Protein AF-A0A669ECC7-F1 (afdb_monomer_lite)

InterPro domains:
  IPR027417 P-loop containing nucleoside triphosphate hydrolase [G3DSA:3.40.50.300] (1-158)
  IPR027417 P-loop containing nucleoside triphosphate hydrolase [SSF52540] (2-143)
  IPR031314 Deoxynucleoside kinase domain [PF01712] (1-154)
  IPR031314 Deoxynucleoside kinase domain [cd01673] (1-154)
  IPR050566 Deoxyribonucleoside Kinase [PTHR10513] (1-154)

Organism: Oreochromis niloticus (NCBI:txid8128)

Secondary structure (DSSP, 8-state):
--TTSHHHHHHHHHHHHHHHHHHHHTSPPPHHHHT-SS--EEEES-HHHIIIIIIHHHHHTTSS-HHHHHHHHHHHHHHHHHHHHHH--SEEEEEE--HHHHHHHHHHHT-GGGTT--HHHHHHHHHHHIIIIIS--S--S-THHHHS-EEEEET-TT--SSS--EEEE----SSTT---

pLDDT: mean 83.98, std 17.05, range [31.03, 98.06]

Radius of gyration: 17.28 Å; chains: 1; bounding box: 50×35×42 Å

Sequence (180 aa):
MLYDKPSRWSYTFQSYACLSRVRAQLQPPSIKLQQAENPVQFYERSVYSDRYVFASNLFESGDLSETEWSVYQDWHTWLLNQFESDIALDAIIYLRAPPQRCMQRLLHRGRQEEQGIPLEYLEQLHFKHEAWLYDRNLRLDFDYLSELPVLVLDRCIRFPLLMFGWLIRTDFLLSLSRHP

Structure (mmCIF, N/CA/C/O backbone):
data_AF-A0A669ECC7-F1
#
_entry.id   AF-A0A669ECC7-F1
#
loop_
_atom_site.group_PDB
_atom_site.id
_atom_site.type_symbol
_atom_site.label_atom_id
_atom_site.label_alt_id
_atom_site.label_comp_id
_atom_site.label_asym_id
_atom_site.label_entity_id
_atom_site.label_seq_id
_atom_site.pdbx_PDB_ins_code
_atom_site.Cartn_x
_atom_site.Cartn_y
_atom_site.Cartn_z
_atom_site.occupancy
_atom_site.B_iso_or_equiv
_atom_site.auth_seq_id
_atom_site.auth_comp_id
_atom_site.auth_asym_id
_atom_site.auth_atom_id
_atom_site.pdbx_PDB_model_num
ATOM 1 N N . MET A 1 1 ? -1.340 -9.398 16.030 1.00 61.88 1 MET A N 1
ATOM 2 C CA . MET A 1 1 ? -0.390 -8.262 16.124 1.00 61.88 1 MET A CA 1
ATOM 3 C C . MET A 1 1 ? -0.940 -6.991 15.467 1.00 61.88 1 MET A C 1
ATOM 5 O O . MET A 1 1 ? -1.105 -6.022 16.185 1.00 61.88 1 MET A O 1
ATOM 9 N N . LEU A 1 2 ? -1.294 -6.977 14.169 1.00 77.44 2 LEU A N 1
ATOM 10 C CA . LEU A 1 2 ? -2.055 -5.865 13.557 1.00 77.44 2 LEU A CA 1
ATOM 11 C C . LEU A 1 2 ? -3.552 -5.958 13.889 1.00 77.44 2 LEU A C 1
ATOM 13 O O . LEU A 1 2 ? -4.097 -5.074 14.537 1.00 77.44 2 LEU A O 1
ATOM 17 N N . TYR A 1 3 ? -4.182 -7.069 13.502 1.00 78.56 3 TYR A N 1
ATOM 18 C CA . TYR A 1 3 ? -5.634 -7.253 13.595 1.00 78.56 3 TYR A CA 1
ATOM 19 C C . TYR A 1 3 ? -6.180 -7.330 15.033 1.00 78.56 3 TYR A C 1
ATOM 21 O O . TYR A 1 3 ? -7.367 -7.119 15.239 1.00 78.56 3 TYR A O 1
ATOM 29 N N . ASP A 1 4 ? -5.320 -7.545 16.039 1.00 83.19 4 ASP A N 1
ATOM 30 C CA . ASP A 1 4 ? -5.739 -7.559 17.451 1.00 83.19 4 ASP A CA 1
ATOM 31 C C . ASP A 1 4 ? -5.963 -6.147 18.015 1.00 83.19 4 ASP A C 1
ATOM 33 O O . ASP A 1 4 ? -6.810 -5.952 18.884 1.00 83.19 4 ASP A O 1
ATOM 37 N N . LYS A 1 5 ? -5.153 -5.167 17.579 1.00 88.50 5 LYS A N 1
ATOM 38 C CA . LYS A 1 5 ? -5.232 -3.756 18.004 1.00 88.50 5 LYS A CA 1
ATOM 39 C C . LYS A 1 5 ? -4.823 -2.825 16.853 1.00 88.50 5 LYS A C 1
ATOM 41 O O . LYS A 1 5 ? -3.733 -2.243 16.917 1.00 88.50 5 LYS A O 1
ATOM 46 N N . PRO A 1 6 ? -5.665 -2.683 15.815 1.00 88.25 6 PRO A N 1
ATOM 47 C CA . PRO A 1 6 ? -5.323 -1.914 14.621 1.00 88.25 6 PRO A CA 1
ATOM 48 C C . PRO A 1 6 ? -4.942 -0.465 14.949 1.00 88.25 6 PRO A C 1
ATOM 50 O O . PRO A 1 6 ? -3.833 -0.053 14.624 1.00 88.25 6 PRO A O 1
ATOM 53 N N . SER A 1 7 ? -5.739 0.242 15.753 1.00 90.62 7 SER A N 1
ATOM 54 C CA . SER A 1 7 ? -5.444 1.611 16.215 1.00 90.62 7 SER A CA 1
ATOM 55 C C . SER A 1 7 ? -4.085 1.817 16.899 1.00 90.62 7 SER A C 1
ATOM 57 O O . SER A 1 7 ? -3.595 2.938 16.975 1.00 90.62 7 SER A O 1
ATOM 59 N N . ARG A 1 8 ? -3.443 0.756 17.411 1.00 92.88 8 ARG A N 1
ATOM 60 C CA . ARG A 1 8 ? -2.096 0.836 18.002 1.00 92.88 8 ARG A CA 1
ATOM 61 C C . ARG A 1 8 ? -0.989 0.478 17.014 1.00 92.88 8 ARG A C 1
ATOM 63 O O . ARG A 1 8 ? 0.135 0.958 17.174 1.00 92.88 8 ARG A O 1
ATOM 70 N N . TRP A 1 9 ? -1.253 -0.429 16.077 1.00 94.81 9 TRP A N 1
ATOM 71 C CA . TRP A 1 9 ? -0.213 -1.087 15.281 1.00 94.81 9 TRP A CA 1
ATOM 72 C C . TRP A 1 9 ? -0.273 -0.772 13.791 1.00 94.81 9 TRP A C 1
ATOM 74 O O . TRP A 1 9 ? 0.697 -1.068 13.097 1.00 94.81 9 TRP A O 1
ATOM 84 N N . SER A 1 10 ? -1.341 -0.141 13.305 1.00 94.62 10 SER A N 1
ATOM 85 C CA . SER A 1 10 ? -1.519 0.232 11.900 1.00 94.62 10 SER A CA 1
ATOM 86 C C . SER A 1 10 ? -0.353 1.052 11.370 1.00 94.62 10 SER A C 1
ATOM 88 O O . SER A 1 10 ? 0.255 0.659 10.377 1.00 94.62 10 SER A O 1
ATOM 90 N N . TYR A 1 11 ? 0.040 2.125 12.062 1.00 96.00 11 TYR A N 1
ATOM 91 C CA . TYR A 1 11 ? 1.139 2.977 11.604 1.00 96.00 11 TYR A CA 1
ATOM 92 C C . TYR A 1 11 ? 2.463 2.208 11.511 1.00 96.00 11 TYR A C 1
ATOM 94 O O . TYR A 1 11 ? 3.154 2.244 10.489 1.00 96.00 11 TYR A O 1
ATOM 102 N N . THR A 1 12 ? 2.802 1.455 12.562 1.00 96.25 12 THR A N 1
ATOM 103 C CA . THR A 1 12 ? 4.030 0.649 12.611 1.00 96.25 12 THR A CA 1
ATOM 104 C C . THR A 1 12 ? 4.037 -0.426 11.526 1.00 96.25 12 THR A C 1
ATOM 106 O O . THR A 1 12 ? 5.048 -0.614 10.850 1.00 96.25 12 THR A O 1
ATOM 109 N N . PHE A 1 13 ? 2.909 -1.112 11.339 1.00 95.00 13 PHE A N 1
ATOM 110 C CA . PHE A 1 13 ? 2.773 -2.169 10.349 1.00 95.00 13 PHE A CA 1
ATOM 111 C C . PHE A 1 13 ? 2.893 -1.627 8.925 1.00 95.00 13 PHE A C 1
ATOM 113 O O . PHE A 1 13 ? 3.700 -2.150 8.161 1.00 95.00 13 PHE A O 1
ATOM 120 N N . GLN A 1 14 ? 2.151 -0.569 8.576 1.00 95.44 14 GLN A N 1
ATOM 121 C CA . GLN A 1 14 ? 2.200 0.017 7.232 1.00 95.44 14 GLN A CA 1
ATOM 122 C C . GLN A 1 14 ? 3.597 0.553 6.912 1.00 95.44 14 GLN A C 1
ATOM 124 O O . GLN A 1 14 ? 4.125 0.303 5.829 1.00 95.44 14 GLN A O 1
ATOM 129 N N . SER A 1 15 ? 4.248 1.197 7.885 1.00 95.88 15 SER A N 1
ATOM 130 C CA . SER A 1 15 ? 5.616 1.694 7.713 1.00 95.88 15 SER A CA 1
ATOM 131 C C . SER A 1 15 ? 6.612 0.569 7.450 1.00 95.88 15 SER A C 1
ATOM 133 O O . SER A 1 15 ? 7.419 0.646 6.523 1.00 95.88 15 SER A O 1
ATOM 135 N N . TYR A 1 16 ? 6.534 -0.518 8.220 1.00 95.69 16 TYR A N 1
ATOM 136 C CA . TYR A 1 16 ? 7.421 -1.659 8.026 1.00 95.69 16 TYR A CA 1
ATOM 137 C C . TYR A 1 16 ? 7.126 -2.438 6.737 1.00 95.69 16 TYR A C 1
ATOM 139 O O . TYR A 1 16 ? 8.064 -2.884 6.072 1.00 95.69 16 TYR A O 1
ATOM 147 N N . ALA A 1 17 ? 5.851 -2.593 6.369 1.00 93.44 17 ALA A N 1
ATOM 148 C CA . ALA A 1 17 ? 5.433 -3.276 5.148 1.00 93.44 17 ALA A CA 1
ATOM 149 C C . ALA A 1 17 ? 5.956 -2.549 3.902 1.00 93.44 17 ALA A C 1
ATOM 151 O O . ALA A 1 17 ? 6.633 -3.167 3.077 1.00 93.44 17 ALA A O 1
ATOM 152 N N . CYS A 1 18 ? 5.740 -1.234 3.820 1.00 94.38 18 CYS A N 1
ATOM 153 C CA . CYS A 1 18 ? 6.218 -0.422 2.705 1.00 94.38 18 CYS A CA 1
ATOM 154 C C . CYS A 1 18 ? 7.756 -0.383 2.651 1.00 94.38 18 CYS A C 1
ATOM 156 O O . CYS A 1 18 ? 8.337 -0.603 1.588 1.00 94.38 18 CYS A O 1
ATOM 158 N N . LEU A 1 19 ? 8.447 -0.215 3.787 1.00 94.25 19 LEU A N 1
ATOM 159 C CA . LEU A 1 19 ? 9.916 -0.258 3.821 1.00 94.25 19 LEU A CA 1
ATOM 160 C C . LEU A 1 19 ? 10.470 -1.615 3.361 1.00 94.25 19 LEU A C 1
ATOM 162 O O . LEU A 1 19 ? 11.422 -1.674 2.580 1.00 94.25 19 LEU A O 1
ATOM 166 N N . SER A 1 20 ? 9.884 -2.713 3.841 1.00 93.81 20 SER A N 1
ATOM 167 C CA . SER A 1 20 ? 10.270 -4.067 3.433 1.00 93.81 20 SER A CA 1
ATOM 168 C C . SER A 1 20 ? 10.052 -4.283 1.937 1.00 93.81 20 SER A C 1
ATOM 170 O O . SER A 1 20 ? 10.888 -4.903 1.280 1.00 93.81 20 SER A O 1
ATOM 172 N N . ARG A 1 21 ? 8.971 -3.725 1.380 1.00 93.44 21 ARG A N 1
ATOM 173 C CA . ARG A 1 21 ? 8.675 -3.802 -0.050 1.00 93.44 21 ARG A CA 1
ATOM 174 C C . ARG A 1 21 ? 9.673 -3.017 -0.891 1.00 93.44 21 ARG A C 1
ATOM 176 O O . ARG A 1 21 ? 10.196 -3.583 -1.844 1.00 93.44 21 ARG A O 1
ATOM 183 N N . VAL A 1 22 ? 9.992 -1.777 -0.514 1.00 92.75 22 VAL A N 1
ATOM 184 C CA . VAL A 1 22 ? 11.026 -0.981 -1.197 1.00 92.75 22 VAL A CA 1
ATOM 185 C C . VAL A 1 22 ? 12.351 -1.732 -1.193 1.00 92.75 22 VAL A C 1
ATOM 187 O O . VAL A 1 22 ? 12.950 -1.935 -2.243 1.00 92.75 22 VAL A O 1
ATOM 190 N N . ARG A 1 23 ? 12.776 -2.254 -0.037 1.00 92.31 23 ARG A N 1
ATOM 191 C CA . ARG A 1 23 ? 14.015 -3.043 0.059 1.00 92.31 23 ARG A CA 1
ATOM 192 C C . ARG A 1 23 ? 14.023 -4.258 -0.861 1.00 92.31 23 ARG A C 1
ATOM 194 O O . ARG A 1 23 ? 15.076 -4.562 -1.410 1.00 92.31 23 ARG A O 1
ATOM 201 N N . ALA A 1 24 ? 12.887 -4.941 -1.006 1.00 90.69 24 ALA A N 1
ATOM 202 C CA . ALA A 1 24 ? 12.747 -6.090 -1.894 1.00 90.69 24 ALA A CA 1
ATOM 203 C C . ALA A 1 24 ? 12.765 -5.690 -3.379 1.00 90.69 24 ALA A C 1
ATOM 205 O O . ALA A 1 24 ? 13.372 -6.393 -4.179 1.00 90.69 24 ALA A O 1
ATOM 206 N N . GLN A 1 25 ? 12.139 -4.567 -3.743 1.00 8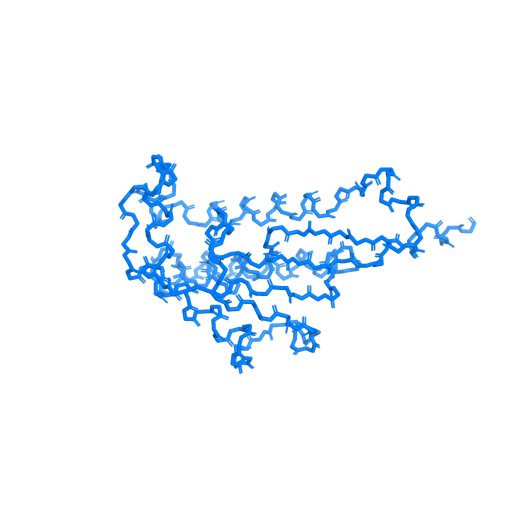9.25 25 GLN A N 1
ATOM 207 C CA . GLN A 1 25 ? 12.130 -4.037 -5.114 1.00 89.25 25 GLN A CA 1
ATOM 208 C C . GLN A 1 25 ? 13.499 -3.508 -5.553 1.00 89.25 25 GLN A C 1
ATOM 210 O O . GLN A 1 25 ? 13.854 -3.638 -6.718 1.00 89.25 25 GLN A O 1
ATOM 215 N N . LEU A 1 26 ? 14.280 -2.971 -4.614 1.00 90.06 26 LEU A N 1
ATOM 216 C CA . LEU A 1 26 ? 15.651 -2.515 -4.848 1.00 90.06 26 LEU A CA 1
ATOM 217 C C . LEU A 1 26 ? 16.679 -3.656 -4.890 1.00 90.06 26 LEU A C 1
ATOM 219 O O . LEU A 1 26 ? 17.840 -3.413 -5.219 1.00 90.06 26 LEU A O 1
ATOM 223 N N . GLN A 1 27 ? 16.306 -4.892 -4.531 1.00 89.62 27 GLN A N 1
ATOM 224 C CA . GLN A 1 27 ? 17.232 -6.014 -4.685 1.00 89.62 27 GLN A CA 1
ATOM 225 C C . GLN A 1 27 ? 17.510 -6.269 -6.168 1.00 89.62 27 GLN A C 1
ATOM 227 O O . GLN A 1 27 ? 16.587 -6.207 -6.985 1.00 89.62 27 GLN A O 1
ATOM 232 N N . PRO A 1 28 ? 18.757 -6.624 -6.526 1.00 85.94 28 PRO A N 1
ATOM 233 C CA . PRO A 1 28 ? 19.069 -6.962 -7.899 1.00 85.94 28 PRO A CA 1
ATOM 234 C C . PRO A 1 28 ? 18.224 -8.164 -8.349 1.00 85.94 28 PRO A C 1
ATOM 236 O O . PRO A 1 28 ? 18.064 -9.131 -7.592 1.00 85.94 28 PRO A O 1
ATOM 239 N N . PRO A 1 29 ? 17.703 -8.141 -9.586 1.00 84.19 29 PRO A N 1
ATOM 240 C CA . PRO A 1 29 ? 16.987 -9.277 -10.148 1.00 84.19 29 PRO A CA 1
ATOM 241 C C . PRO A 1 29 ? 17.885 -10.516 -10.205 1.00 84.19 29 PRO A C 1
ATOM 243 O O . PRO A 1 29 ? 19.113 -10.424 -10.238 1.00 84.19 29 PRO A O 1
ATOM 246 N N . SER A 1 30 ? 17.271 -11.698 -10.267 1.00 87.06 30 SER A N 1
ATOM 247 C CA . SER A 1 30 ? 18.026 -12.949 -10.406 1.00 87.06 30 SER A CA 1
ATOM 248 C C . SER A 1 30 ? 18.920 -12.938 -11.655 1.00 87.06 30 SER A C 1
ATOM 250 O O . SER A 1 30 ? 18.541 -12.377 -12.682 1.00 87.06 30 SER A O 1
ATOM 252 N N . ILE A 1 31 ? 20.059 -13.637 -11.607 1.00 87.19 31 ILE A N 1
ATOM 253 C CA . ILE A 1 31 ? 21.005 -13.736 -12.739 1.00 87.19 31 ILE A CA 1
ATOM 254 C C . ILE A 1 31 ? 20.300 -14.206 -14.023 1.00 87.19 31 ILE A C 1
ATOM 256 O O . ILE A 1 31 ? 20.551 -13.679 -15.100 1.00 87.19 31 ILE A O 1
ATOM 260 N N . LYS A 1 32 ? 19.356 -15.152 -13.904 1.00 88.00 32 LYS A N 1
ATOM 261 C CA . LYS A 1 32 ? 18.549 -15.637 -15.037 1.00 88.00 32 LYS A CA 1
ATOM 262 C C . LYS A 1 32 ? 17.746 -14.525 -15.706 1.00 88.00 32 LYS A C 1
ATOM 264 O O . LYS A 1 32 ? 17.594 -14.539 -16.918 1.00 88.00 32 LYS A O 1
ATOM 269 N N . LEU A 1 33 ? 17.218 -13.599 -14.910 1.00 87.56 33 LEU A N 1
ATOM 270 C CA . LEU A 1 33 ? 16.449 -12.474 -15.418 1.00 87.56 33 LEU A CA 1
ATOM 271 C C . LEU A 1 33 ? 17.373 -11.432 -16.055 1.00 87.56 33 LEU A C 1
ATOM 273 O O . LEU A 1 33 ? 17.077 -10.959 -17.138 1.00 87.56 33 LEU A O 1
ATOM 277 N N . GLN A 1 34 ? 18.532 -11.152 -15.452 1.00 86.25 34 GLN A N 1
ATOM 278 C CA . GLN A 1 34 ? 19.530 -10.231 -16.020 1.00 86.25 34 GLN A CA 1
ATOM 279 C C . GLN A 1 34 ? 20.061 -10.677 -17.391 1.00 86.25 34 GLN A C 1
ATOM 281 O O . GLN A 1 34 ? 20.459 -9.843 -18.196 1.00 86.25 34 GLN A O 1
ATOM 286 N N . GLN A 1 35 ? 20.088 -11.987 -17.643 1.00 89.31 35 GLN A N 1
ATOM 287 C CA . GLN A 1 35 ? 20.568 -12.584 -18.893 1.00 89.31 35 GLN A CA 1
ATOM 288 C C . GLN A 1 35 ? 19.453 -12.852 -19.915 1.00 89.31 35 GLN A C 1
ATOM 290 O O . GLN A 1 35 ? 19.736 -13.358 -21.001 1.00 89.31 35 GLN A O 1
ATOM 295 N N . ALA A 1 36 ? 18.192 -12.579 -19.575 1.00 90.44 36 ALA A N 1
ATOM 296 C CA . ALA A 1 36 ? 17.074 -12.799 -20.482 1.00 90.44 36 ALA A CA 1
ATOM 297 C C . ALA A 1 36 ? 17.041 -11.725 -21.580 1.00 90.44 36 ALA A C 1
ATOM 299 O O . ALA A 1 36 ? 17.336 -10.563 -21.325 1.00 90.44 36 ALA A O 1
ATOM 300 N N . GLU A 1 37 ? 16.624 -12.107 -22.788 1.00 89.12 37 GLU A N 1
ATOM 301 C CA . GLU A 1 37 ? 16.461 -11.176 -23.915 1.00 89.12 37 GLU A CA 1
ATOM 302 C C . GLU A 1 37 ? 15.345 -10.150 -23.658 1.00 89.12 37 GLU A C 1
ATOM 304 O O . GLU A 1 37 ? 15.489 -8.981 -23.993 1.00 89.12 37 GLU A O 1
ATOM 309 N N . ASN A 1 38 ? 14.258 -10.583 -23.008 1.00 87.56 38 ASN A N 1
ATOM 310 C CA . ASN A 1 38 ? 13.115 -9.749 -22.632 1.00 87.56 38 ASN A CA 1
ATOM 311 C C . ASN A 1 38 ? 12.775 -9.992 -21.150 1.00 87.56 38 ASN A C 1
ATOM 313 O O . ASN A 1 38 ? 11.896 -10.809 -20.846 1.00 87.56 38 ASN A O 1
ATOM 317 N N . PRO A 1 39 ? 13.516 -9.383 -20.207 1.00 88.69 39 PRO A N 1
ATOM 318 C CA . PRO A 1 39 ? 13.301 -9.613 -18.788 1.00 88.69 39 PRO A CA 1
ATOM 319 C C . PRO A 1 39 ? 11.964 -9.032 -18.327 1.00 88.69 39 PRO A C 1
ATOM 321 O O . PRO A 1 39 ? 11.640 -7.885 -18.600 1.00 88.69 39 PRO A O 1
ATOM 324 N N . VAL A 1 40 ? 11.197 -9.824 -17.579 1.00 88.38 40 VAL A N 1
ATOM 325 C CA . VAL A 1 40 ? 9.966 -9.386 -16.912 1.00 88.38 40 VAL A CA 1
ATOM 326 C C . VAL A 1 40 ? 10.054 -9.742 -15.432 1.00 88.38 40 VAL A C 1
ATOM 328 O O . VAL A 1 40 ? 10.108 -10.922 -15.076 1.00 88.38 40 VAL A O 1
ATOM 331 N N . GLN A 1 41 ? 10.060 -8.737 -14.557 1.00 88.44 41 GLN A N 1
ATOM 332 C CA . GLN A 1 41 ? 9.966 -8.934 -13.113 1.00 88.44 41 GLN A CA 1
ATOM 333 C C . GLN A 1 41 ? 8.541 -8.699 -12.636 1.00 88.44 41 GLN A C 1
ATOM 335 O O . GLN A 1 41 ? 7.937 -7.670 -12.934 1.00 88.44 41 GLN A O 1
ATOM 340 N N . PHE A 1 42 ? 8.038 -9.649 -11.848 1.00 89.06 42 PHE A N 1
ATOM 341 C CA . PHE A 1 42 ? 6.736 -9.546 -11.213 1.00 89.06 42 PHE A CA 1
ATOM 342 C C . PHE A 1 42 ? 6.860 -9.198 -9.731 1.00 89.06 42 PHE A C 1
ATOM 344 O O . PHE A 1 42 ? 7.616 -9.846 -9.005 1.00 89.06 42 PHE A O 1
ATOM 351 N N . TYR A 1 43 ? 6.067 -8.232 -9.270 1.00 88.62 43 TYR A N 1
ATOM 352 C CA . TYR A 1 43 ? 5.911 -7.933 -7.844 1.00 88.62 43 TYR A CA 1
ATOM 353 C C . TYR A 1 43 ? 4.498 -8.257 -7.365 1.00 88.62 43 TYR A C 1
ATOM 355 O O . TYR A 1 43 ? 3.518 -7.927 -8.033 1.00 88.62 43 TYR A O 1
ATOM 363 N N . GLU A 1 44 ? 4.387 -8.878 -6.189 1.00 86.25 44 GLU A N 1
ATOM 364 C CA . GLU A 1 44 ? 3.113 -9.003 -5.478 1.00 86.25 44 GLU A CA 1
ATOM 365 C C . GLU A 1 44 ? 2.834 -7.682 -4.750 1.00 86.25 44 GLU A C 1
ATOM 367 O O . GLU A 1 44 ? 3.437 -7.425 -3.704 1.00 86.25 44 GLU A O 1
ATOM 372 N N . ARG A 1 45 ? 1.892 -6.879 -5.270 1.00 90.00 45 ARG A N 1
ATOM 373 C CA . ARG A 1 45 ? 1.591 -5.503 -4.817 1.00 90.00 45 ARG A CA 1
ATOM 374 C C . ARG A 1 45 ? 2.742 -4.499 -4.994 1.00 90.00 45 ARG A C 1
ATOM 376 O O . ARG A 1 45 ? 3.884 -4.857 -5.272 1.00 90.00 45 ARG A O 1
ATOM 383 N N . SER A 1 46 ? 2.432 -3.220 -4.785 1.00 90.25 46 SER A N 1
ATOM 384 C CA . SER A 1 46 ? 3.364 -2.087 -4.855 1.00 90.25 46 SER A CA 1
ATOM 385 C C . SER A 1 46 ? 3.323 -1.239 -3.593 1.00 90.25 46 SER A C 1
ATOM 387 O O . SER A 1 46 ? 2.357 -1.261 -2.830 1.00 90.25 46 SER A O 1
ATOM 389 N N . VAL A 1 47 ? 4.349 -0.404 -3.455 1.00 92.00 47 VAL A N 1
ATOM 390 C CA . VAL A 1 47 ? 4.383 0.731 -2.526 1.00 92.00 47 VAL A CA 1
ATOM 391 C C . VAL A 1 47 ? 3.154 1.633 -2.697 1.00 92.00 47 VAL A C 1
ATOM 393 O O . VAL A 1 47 ? 2.544 2.054 -1.722 1.00 92.00 47 VAL A O 1
ATOM 396 N N . TYR A 1 48 ? 2.682 1.798 -3.938 1.00 92.88 48 TYR A N 1
ATOM 397 C CA . TYR A 1 48 ? 1.459 2.538 -4.249 1.00 92.88 48 TYR A CA 1
ATOM 398 C C . TYR A 1 48 ? 0.221 1.913 -3.609 1.00 92.88 48 TYR A C 1
ATOM 400 O O . TYR A 1 48 ? -0.568 2.621 -2.990 1.00 92.88 48 TYR A O 1
ATOM 408 N N . SER A 1 49 ? 0.064 0.587 -3.687 1.00 93.06 49 SER A N 1
ATOM 409 C CA . SER A 1 49 ? -1.058 -0.083 -3.023 1.00 93.06 49 SER A CA 1
ATOM 410 C C . SER A 1 49 ? -0.973 -0.005 -1.494 1.00 93.06 49 SER A C 1
ATOM 412 O O . SER A 1 49 ? -2.012 0.105 -0.843 1.00 93.06 49 SER A O 1
ATOM 414 N N . ASP A 1 50 ? 0.236 0.009 -0.915 1.00 93.69 50 ASP A N 1
ATOM 415 C CA . ASP A 1 50 ? 0.408 0.174 0.533 1.00 93.69 50 ASP A CA 1
ATOM 416 C C . ASP A 1 50 ? -0.153 1.537 0.991 1.00 93.69 50 ASP A C 1
ATOM 418 O O . ASP A 1 50 ? -0.883 1.594 1.978 1.00 93.69 50 ASP A O 1
ATOM 422 N N . ARG A 1 51 ? 0.088 2.628 0.243 1.00 94.88 51 ARG A N 1
ATOM 423 C CA . ARG A 1 51 ? -0.468 3.962 0.553 1.00 94.88 51 ARG A CA 1
ATOM 424 C C . ARG A 1 51 ? -1.937 4.128 0.160 1.00 94.88 51 ARG A C 1
ATOM 426 O O . ARG A 1 51 ? -2.760 4.460 1.013 1.00 94.88 51 ARG A O 1
ATOM 433 N N . TYR A 1 52 ? -2.258 3.942 -1.118 1.00 95.00 52 TYR A N 1
ATOM 434 C CA . TYR A 1 52 ? -3.551 4.329 -1.696 1.00 95.00 52 TYR A CA 1
ATOM 435 C C . TYR A 1 52 ? -4.684 3.351 -1.387 1.00 95.00 52 TYR A C 1
ATOM 437 O O . TYR A 1 52 ? -5.851 3.728 -1.453 1.00 95.00 52 TYR A O 1
ATOM 445 N N . VAL A 1 53 ? -4.354 2.112 -1.013 1.00 94.81 53 VAL A N 1
ATOM 446 C CA . VAL A 1 53 ? -5.350 1.128 -0.585 1.00 94.81 53 VAL A CA 1
ATOM 447 C C . VAL A 1 53 ? -5.273 0.935 0.924 1.00 94.81 53 VAL A C 1
ATOM 449 O O . VAL A 1 53 ? -6.203 1.313 1.627 1.00 94.81 53 VAL A O 1
ATOM 452 N N . PHE A 1 54 ? -4.187 0.363 1.446 1.00 94.06 54 PHE A N 1
ATOM 453 C CA . PHE A 1 54 ? -4.172 -0.124 2.830 1.00 94.06 54 PHE A CA 1
ATOM 454 C C . PHE A 1 54 ? -4.081 0.991 3.870 1.00 94.06 54 PHE A C 1
ATOM 456 O O . PHE A 1 54 ? -4.938 1.069 4.749 1.00 94.06 54 PHE A O 1
ATOM 463 N N . ALA A 1 55 ? -3.069 1.855 3.785 1.00 95.88 55 ALA A N 1
ATOM 464 C CA . ALA A 1 55 ? -2.886 2.933 4.750 1.00 95.88 55 ALA A CA 1
ATOM 465 C C . ALA A 1 55 ? -4.039 3.947 4.681 1.00 95.88 55 ALA A C 1
ATOM 467 O O . ALA A 1 55 ? -4.579 4.318 5.719 1.00 95.88 55 ALA A O 1
ATOM 468 N N . SER A 1 56 ? -4.497 4.304 3.474 1.00 96.44 56 SER A N 1
ATOM 469 C CA . SER A 1 56 ? -5.698 5.130 3.293 1.00 96.44 56 SER A CA 1
ATOM 470 C C . SER A 1 56 ? -6.948 4.493 3.917 1.00 96.44 56 SER A C 1
ATOM 472 O O . SER A 1 56 ? -7.706 5.193 4.582 1.00 96.44 56 SER A O 1
ATOM 474 N N . ASN A 1 57 ? -7.152 3.174 3.787 1.00 95.69 57 ASN A N 1
ATOM 475 C CA . ASN A 1 57 ? -8.280 2.491 4.435 1.00 95.69 57 ASN A CA 1
ATOM 476 C C . ASN A 1 57 ? -8.202 2.542 5.957 1.00 95.69 57 ASN A C 1
ATOM 478 O O . ASN A 1 57 ? -9.214 2.749 6.617 1.00 95.69 57 ASN A O 1
ATOM 482 N N . LEU A 1 58 ? -7.010 2.329 6.517 1.00 95.06 58 LEU A N 1
ATOM 483 C CA . LEU A 1 58 ? -6.803 2.367 7.964 1.00 95.06 58 LEU A CA 1
ATOM 484 C C . LEU A 1 58 ? -7.019 3.777 8.518 1.00 95.06 58 LEU A C 1
ATOM 486 O O . LEU A 1 58 ? -7.598 3.918 9.588 1.00 95.06 58 LEU A O 1
ATOM 490 N N . PHE A 1 59 ? -6.629 4.816 7.779 1.00 96.56 59 PHE A N 1
ATOM 491 C CA . PHE A 1 59 ? -6.949 6.194 8.143 1.00 96.56 59 PHE A CA 1
ATOM 492 C C . PHE A 1 59 ? -8.459 6.460 8.126 1.00 96.56 59 PHE A C 1
ATOM 494 O O . PHE A 1 59 ? -9.009 6.915 9.124 1.00 96.56 59 PHE A O 1
ATOM 501 N N . GLU A 1 60 ? -9.151 6.099 7.044 1.00 95.38 60 GLU A N 1
ATOM 502 C CA . GLU A 1 60 ? -10.606 6.285 6.927 1.00 95.38 60 GLU A CA 1
ATOM 503 C C . GLU A 1 60 ? -11.406 5.467 7.952 1.00 95.38 60 GLU A C 1
ATOM 505 O O . GLU A 1 60 ? -12.481 5.889 8.371 1.00 95.38 60 GLU A O 1
ATOM 510 N N . SER A 1 61 ? -10.866 4.329 8.396 1.00 93.25 61 SER A N 1
ATOM 511 C CA . SER A 1 61 ? -11.467 3.482 9.438 1.00 93.25 61 SER A CA 1
ATOM 512 C C . SER A 1 61 ? -11.165 3.965 10.866 1.00 93.25 61 SER A C 1
ATOM 514 O O . SER A 1 61 ? -11.668 3.382 11.822 1.00 93.25 61 SER A O 1
ATOM 516 N N . GLY A 1 62 ? -10.352 5.016 11.032 1.00 94.44 62 GLY A N 1
ATOM 517 C CA . GLY A 1 62 ? -9.964 5.559 12.339 1.00 94.44 62 GLY A CA 1
ATOM 518 C C . GLY A 1 62 ? -8.826 4.808 13.043 1.00 94.44 62 GLY A C 1
ATOM 519 O O . GLY A 1 62 ? -8.560 5.060 14.217 1.00 94.44 62 GLY A O 1
ATOM 520 N N . ASP A 1 63 ? -8.133 3.910 12.341 1.00 94.75 63 ASP A N 1
ATOM 521 C CA . ASP A 1 63 ? -6.997 3.140 12.861 1.00 94.75 63 ASP A CA 1
ATOM 522 C C . ASP A 1 63 ? -5.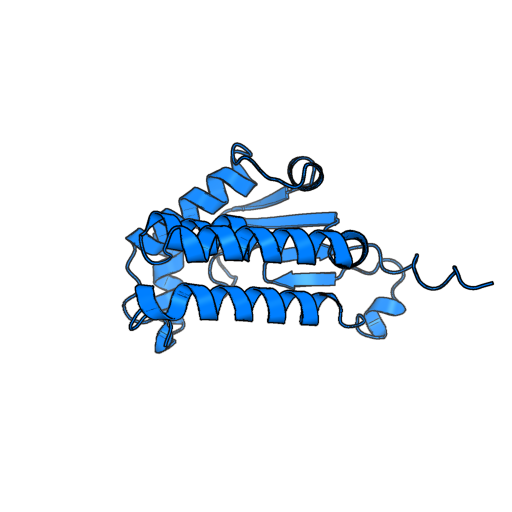641 3.837 12.675 1.00 94.75 63 ASP A C 1
ATOM 524 O O . ASP A 1 63 ? -4.625 3.353 13.178 1.00 94.75 63 ASP A O 1
ATOM 528 N N . LEU A 1 64 ? -5.610 4.957 11.950 1.00 96.19 64 LEU A N 1
ATOM 529 C CA . LEU A 1 64 ? -4.495 5.902 11.925 1.00 96.19 64 LEU A CA 1
ATOM 530 C C . LEU A 1 64 ? -5.005 7.271 12.366 1.00 96.19 64 LEU A C 1
ATOM 532 O O . LEU A 1 64 ? -6.015 7.754 11.857 1.00 96.19 64 LEU A O 1
ATOM 536 N N . SER A 1 65 ? -4.286 7.918 13.277 1.00 97.00 65 SER A N 1
ATOM 537 C CA . SER A 1 65 ? -4.541 9.320 13.612 1.00 97.00 65 SER A CA 1
ATOM 538 C C . SER A 1 65 ? -4.155 10.257 12.461 1.00 97.00 65 SER A C 1
ATOM 540 O O . SER A 1 65 ? -3.349 9.905 11.598 1.00 97.00 65 SER A O 1
ATOM 542 N N . GLU A 1 66 ? -4.669 11.489 12.470 1.00 97.44 66 GLU A N 1
ATOM 543 C CA . GLU A 1 66 ? -4.285 12.521 11.491 1.00 97.44 66 GLU A CA 1
ATOM 544 C C . GLU A 1 66 ? -2.770 12.762 11.465 1.00 97.44 66 GLU A C 1
ATOM 546 O O . GLU A 1 66 ? -2.177 12.886 10.394 1.00 97.44 66 GLU A O 1
ATOM 551 N N . THR A 1 67 ? -2.125 12.765 12.636 1.00 97.69 67 THR A N 1
ATOM 552 C CA . THR A 1 67 ? -0.670 12.914 12.752 1.00 97.69 67 THR A CA 1
ATOM 553 C C . THR A 1 67 ? 0.061 11.735 12.120 1.00 97.69 67 THR A C 1
ATOM 555 O O . THR A 1 67 ? 0.976 11.942 11.326 1.00 97.69 67 THR A O 1
ATOM 558 N N . GLU A 1 68 ? -0.338 10.499 12.431 1.00 98.00 68 GLU A N 1
ATOM 559 C CA . GLU A 1 68 ? 0.274 9.298 11.846 1.00 98.00 68 GLU A CA 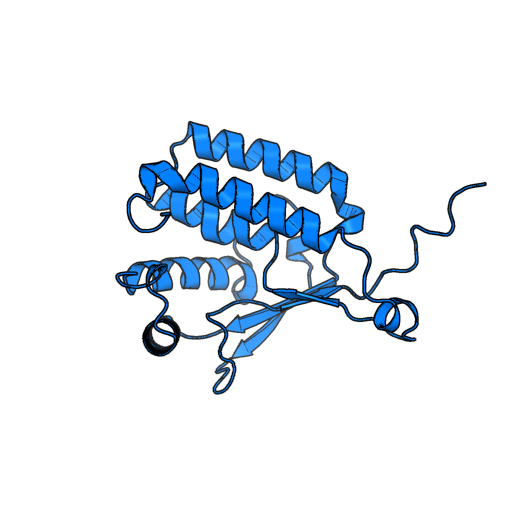1
ATOM 560 C C . GLU A 1 68 ? 0.078 9.243 10.333 1.00 98.00 68 GLU A C 1
ATOM 562 O O . GLU A 1 68 ? 1.007 8.893 9.610 1.00 98.00 68 GLU A O 1
ATOM 567 N N . TRP A 1 69 ? -1.104 9.621 9.845 1.00 97.69 69 TRP A N 1
ATOM 568 C CA . TRP A 1 69 ? -1.393 9.676 8.419 1.00 97.69 69 TRP A CA 1
ATOM 569 C C . TRP A 1 69 ? -0.577 10.756 7.706 1.00 97.69 69 TRP A C 1
ATOM 571 O O . TRP A 1 69 ? -0.004 10.495 6.650 1.00 97.69 69 TRP A O 1
ATOM 581 N N . SER A 1 70 ? -0.469 11.951 8.287 1.00 97.69 70 SER A N 1
ATOM 582 C CA . SER A 1 70 ? 0.351 13.039 7.744 1.00 97.69 70 SER A CA 1
ATOM 583 C C . SER A 1 70 ? 1.824 12.635 7.649 1.00 97.69 70 SER A C 1
ATOM 585 O O . SER A 1 70 ? 2.419 12.704 6.573 1.00 97.69 70 SER A O 1
ATOM 587 N N . VAL A 1 71 ? 2.384 12.095 8.738 1.00 98.06 71 VAL A N 1
ATOM 588 C CA . VAL A 1 71 ? 3.768 11.603 8.761 1.00 98.06 71 VAL A CA 1
ATOM 589 C C . VAL A 1 71 ? 3.956 10.463 7.760 1.00 98.06 71 VAL A C 1
ATOM 591 O O . VAL A 1 71 ? 4.943 10.468 7.028 1.00 98.06 71 VAL A O 1
ATOM 594 N N . TYR A 1 72 ? 3.012 9.515 7.682 1.00 97.62 72 TYR A N 1
ATOM 595 C CA . TYR A 1 72 ? 3.077 8.398 6.736 1.00 97.62 72 TYR A CA 1
ATOM 596 C C . TYR A 1 72 ? 3.179 8.868 5.287 1.00 97.62 72 TYR A C 1
ATOM 598 O O . TYR A 1 72 ? 4.030 8.401 4.533 1.00 97.62 72 TYR A O 1
ATOM 606 N N . GLN A 1 73 ? 2.322 9.810 4.901 1.00 96.31 73 GLN A N 1
ATOM 607 C CA . GLN A 1 73 ? 2.312 10.363 3.553 1.00 96.31 73 GLN A CA 1
ATOM 608 C C . GLN A 1 73 ? 3.597 11.121 3.222 1.00 96.31 73 GLN A C 1
ATOM 610 O O . GLN A 1 73 ? 4.102 10.979 2.106 1.00 96.31 73 GLN A O 1
ATOM 615 N N . ASP A 1 74 ? 4.123 11.895 4.171 1.00 96.69 74 ASP A N 1
ATOM 616 C CA . ASP A 1 74 ? 5.339 12.685 3.985 1.00 96.69 74 ASP A CA 1
ATOM 617 C C . ASP A 1 74 ? 6.553 11.784 3.722 1.00 96.69 74 ASP A C 1
ATOM 619 O O . ASP A 1 74 ? 7.171 11.863 2.655 1.00 96.69 74 ASP A O 1
ATOM 623 N N . TRP A 1 75 ? 6.835 10.829 4.619 1.00 95.88 75 TRP A N 1
ATOM 624 C CA . TRP A 1 75 ? 7.991 9.948 4.431 1.00 95.88 75 TRP A CA 1
ATOM 625 C C . TRP A 1 75 ? 7.813 9.003 3.240 1.00 95.88 75 TRP A C 1
ATOM 627 O O . TRP A 1 75 ? 8.795 8.705 2.562 1.00 95.88 75 TRP A O 1
ATOM 637 N N . HIS A 1 76 ? 6.587 8.551 2.948 1.00 95.38 76 HIS A N 1
ATOM 638 C CA . HIS A 1 76 ? 6.316 7.734 1.766 1.00 95.38 76 HIS A CA 1
ATOM 639 C C . HIS A 1 76 ? 6.629 8.514 0.485 1.00 95.38 76 HIS A C 1
ATOM 641 O O . HIS A 1 76 ? 7.318 8.006 -0.395 1.00 95.38 76 HIS A O 1
ATOM 647 N N . THR A 1 77 ? 6.168 9.764 0.387 1.00 94.19 77 THR A N 1
ATOM 648 C CA . THR A 1 77 ? 6.432 10.626 -0.775 1.00 94.19 77 THR A CA 1
ATOM 649 C C . THR A 1 77 ? 7.925 10.905 -0.920 1.00 94.19 77 THR A C 1
ATOM 651 O O . THR A 1 77 ? 8.475 10.748 -2.008 1.00 94.19 77 THR A O 1
ATOM 654 N N . TRP A 1 78 ? 8.607 11.232 0.182 1.00 94.50 78 TRP A N 1
ATOM 655 C CA . TRP A 1 78 ? 10.057 11.408 0.185 1.00 94.50 78 TRP A CA 1
ATOM 656 C C . TRP A 1 78 ? 10.787 10.151 -0.304 1.00 94.50 78 TRP A C 1
ATOM 658 O O . TRP A 1 78 ? 11.647 10.248 -1.177 1.00 94.50 78 TRP A O 1
ATOM 668 N N . LEU A 1 79 ? 10.414 8.973 0.207 1.00 92.75 79 LEU A N 1
ATOM 669 C CA . LEU A 1 79 ? 11.043 7.704 -0.151 1.00 92.75 79 LEU A CA 1
ATOM 670 C C . LEU A 1 79 ? 10.877 7.391 -1.640 1.00 92.75 79 LEU A C 1
ATOM 672 O O . LEU A 1 79 ? 11.845 7.005 -2.291 1.00 92.75 79 LEU A O 1
ATOM 676 N N . LEU A 1 80 ? 9.674 7.578 -2.186 1.00 90.31 80 LEU A N 1
ATOM 677 C CA . LEU A 1 80 ? 9.434 7.336 -3.605 1.00 90.31 80 LEU A CA 1
ATOM 678 C C . LEU A 1 80 ? 10.214 8.304 -4.490 1.00 90.31 80 LEU A C 1
ATOM 680 O O . LEU A 1 80 ? 10.809 7.853 -5.457 1.00 90.31 80 LEU A O 1
ATOM 684 N N . ASN A 1 81 ? 10.309 9.581 -4.120 1.00 90.62 81 ASN A N 1
ATOM 685 C CA . ASN A 1 81 ? 11.101 10.554 -4.875 1.00 90.62 81 ASN A CA 1
ATOM 686 C C . ASN A 1 81 ? 12.604 10.215 -4.893 1.00 90.62 81 ASN A C 1
ATOM 688 O O . ASN A 1 81 ? 13.297 10.573 -5.839 1.00 90.62 81 ASN A O 1
ATOM 692 N N . GLN A 1 82 ? 13.131 9.540 -3.861 1.00 91.06 82 GLN A N 1
ATOM 693 C CA . GLN A 1 82 ? 14.538 9.110 -3.843 1.00 91.06 82 GLN A CA 1
ATOM 694 C C . GLN A 1 82 ? 14.810 7.889 -4.730 1.00 91.06 82 GLN A C 1
ATOM 696 O O . GLN A 1 82 ? 15.916 7.754 -5.246 1.00 91.06 82 GLN A O 1
ATOM 701 N N . PHE A 1 83 ? 13.831 6.997 -4.887 1.00 88.88 83 PHE A N 1
ATOM 702 C CA . PHE A 1 83 ? 14.009 5.696 -5.541 1.00 88.88 83 PHE A CA 1
ATOM 703 C C . PHE A 1 83 ? 13.145 5.519 -6.794 1.00 88.88 83 PHE A C 1
ATOM 705 O O . PHE A 1 83 ? 13.014 4.402 -7.284 1.00 88.88 83 PHE A O 1
ATOM 712 N N . GLU A 1 84 ? 12.551 6.595 -7.316 1.00 82.69 84 GLU A N 1
ATOM 713 C CA . GLU A 1 84 ? 11.545 6.561 -8.384 1.00 82.69 84 GLU A CA 1
ATOM 714 C C . GLU A 1 84 ? 12.019 5.758 -9.600 1.00 82.69 84 GLU A C 1
ATOM 716 O O . GLU A 1 84 ? 11.331 4.837 -10.034 1.00 82.69 84 GLU A O 1
ATOM 721 N N . SER A 1 85 ? 13.239 6.017 -10.081 1.00 83.75 85 SER A N 1
ATOM 722 C CA . SER A 1 85 ? 13.836 5.303 -11.219 1.00 83.75 85 SER A CA 1
ATOM 723 C C . SER A 1 85 ? 13.995 3.799 -10.989 1.00 83.75 85 SER A C 1
ATOM 725 O O . SER A 1 85 ? 14.005 3.021 -11.942 1.00 83.75 85 SER A O 1
ATOM 727 N N . ASP A 1 86 ? 14.125 3.382 -9.731 1.00 86.38 86 ASP A N 1
ATOM 728 C CA . ASP A 1 86 ? 14.387 2.002 -9.338 1.00 86.38 86 ASP A CA 1
ATOM 729 C C . ASP A 1 86 ? 13.131 1.241 -8.912 1.00 86.38 86 ASP A C 1
ATOM 731 O O . ASP A 1 86 ? 13.190 0.023 -8.773 1.00 86.38 86 ASP A O 1
ATOM 735 N N . ILE A 1 87 ? 11.998 1.911 -8.707 1.00 86.25 87 ILE A N 1
ATOM 736 C CA . ILE A 1 87 ? 10.739 1.273 -8.281 1.00 86.25 87 ILE A CA 1
ATOM 737 C C . ILE A 1 87 ? 9.552 1.606 -9.190 1.00 86.25 87 ILE A C 1
ATOM 739 O O . ILE A 1 87 ? 8.448 1.110 -8.945 1.00 86.25 87 ILE A O 1
ATOM 743 N N . ALA A 1 88 ? 9.778 2.414 -10.230 1.00 87.25 88 ALA A N 1
ATOM 744 C CA . ALA A 1 88 ? 8.807 2.675 -11.280 1.00 87.25 88 ALA A CA 1
ATOM 745 C C . ALA A 1 88 ? 8.300 1.368 -11.903 1.00 87.25 88 ALA A C 1
ATOM 747 O O . ALA A 1 88 ? 9.015 0.366 -12.020 1.00 87.25 88 ALA A O 1
ATOM 748 N N . LEU A 1 89 ? 7.024 1.393 -12.265 1.00 90.06 89 LEU A N 1
ATOM 749 C CA . LEU A 1 89 ? 6.299 0.260 -12.816 1.00 90.06 89 LEU A CA 1
ATOM 750 C C . LEU A 1 89 ? 6.026 0.499 -14.293 1.00 90.06 89 LEU A C 1
ATOM 752 O O . LEU A 1 89 ? 5.718 1.623 -14.668 1.00 90.06 89 LEU A O 1
ATOM 756 N N . ASP A 1 90 ? 6.043 -0.565 -15.091 1.00 91.56 90 ASP A N 1
ATOM 757 C CA . ASP A 1 90 ? 5.723 -0.485 -16.520 1.00 91.56 90 ASP A CA 1
ATOM 758 C C . ASP A 1 90 ? 4.255 -0.840 -16.791 1.00 91.56 90 ASP A C 1
ATOM 760 O O . ASP A 1 90 ? 3.636 -0.312 -17.712 1.00 91.56 90 ASP A O 1
ATOM 764 N N . ALA A 1 91 ? 3.667 -1.724 -15.975 1.00 92.25 91 ALA A N 1
ATOM 765 C CA . ALA A 1 91 ? 2.246 -2.061 -16.035 1.00 92.25 91 ALA A CA 1
ATOM 766 C C . ALA A 1 91 ? 1.723 -2.669 -14.724 1.00 92.25 91 ALA A C 1
ATOM 768 O O . ALA A 1 91 ? 2.472 -3.194 -13.892 1.00 92.25 91 ALA A O 1
ATOM 769 N N . ILE A 1 92 ? 0.397 -2.663 -14.576 1.00 93.56 92 ILE A N 1
ATOM 770 C CA . ILE A 1 92 ? -0.328 -3.265 -13.456 1.00 93.56 92 ILE A CA 1
ATOM 771 C C . ILE A 1 92 ? -1.225 -4.390 -13.978 1.00 93.56 92 ILE A C 1
ATOM 773 O O . ILE A 1 92 ? -2.000 -4.204 -14.908 1.00 93.56 92 ILE A O 1
ATOM 777 N N . ILE A 1 93 ? -1.191 -5.557 -13.347 1.00 92.69 93 ILE A N 1
ATOM 778 C CA . ILE A 1 93 ? -2.181 -6.620 -13.536 1.00 92.69 93 ILE A CA 1
ATOM 779 C C . ILE A 1 93 ? -3.116 -6.584 -12.337 1.00 92.69 93 ILE A C 1
ATOM 781 O O . ILE A 1 93 ? -2.691 -6.892 -11.229 1.00 92.69 93 ILE A O 1
ATOM 785 N N . TYR A 1 94 ? -4.391 -6.267 -12.533 1.00 92.38 94 TYR A N 1
ATOM 786 C CA . TYR A 1 94 ? -5.390 -6.258 -11.470 1.00 92.38 94 TYR A CA 1
ATOM 787 C C . TYR A 1 94 ? -6.174 -7.578 -11.433 1.00 92.38 94 TYR A C 1
ATOM 789 O O . TYR A 1 94 ? -6.987 -7.874 -12.312 1.00 92.38 94 TYR A O 1
ATOM 797 N N . LEU A 1 95 ? -5.940 -8.386 -10.391 1.00 90.69 95 LEU A N 1
ATOM 798 C CA . LEU A 1 95 ? -6.677 -9.631 -10.147 1.00 90.69 95 LEU A CA 1
ATOM 799 C C . LEU A 1 95 ? -8.018 -9.352 -9.461 1.00 90.69 95 LEU A C 1
ATOM 801 O O . LEU A 1 95 ? -8.130 -9.418 -8.235 1.00 90.69 95 LEU A O 1
ATOM 805 N N . ARG A 1 96 ? -9.042 -9.067 -10.262 1.00 90.00 96 ARG A N 1
ATOM 806 C CA . ARG A 1 96 ? -10.360 -8.663 -9.772 1.00 90.00 96 ARG A CA 1
ATOM 807 C C . ARG A 1 96 ? -11.191 -9.860 -9.301 1.00 90.00 96 ARG A C 1
ATOM 809 O O . ARG A 1 96 ? -11.411 -10.839 -10.026 1.00 90.00 96 ARG A O 1
ATOM 816 N N . ALA A 1 97 ? -11.672 -9.791 -8.061 1.00 88.81 97 ALA A N 1
ATOM 817 C CA . ALA A 1 97 ? -12.569 -10.784 -7.478 1.00 88.81 97 ALA A CA 1
ATOM 818 C C . ALA A 1 97 ? -13.556 -10.129 -6.498 1.00 88.81 97 ALA A C 1
ATOM 820 O O . ALA A 1 97 ? -13.178 -9.196 -5.796 1.00 88.8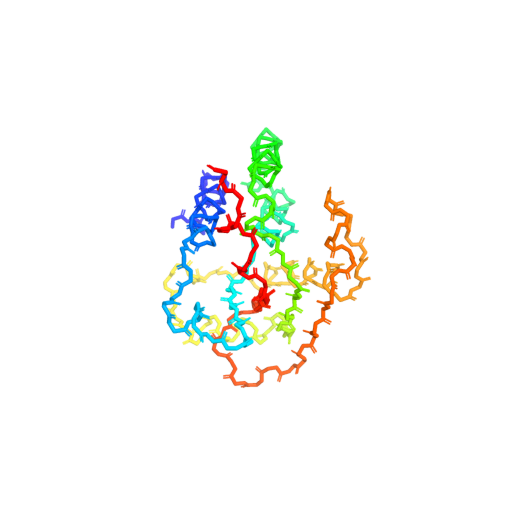1 97 ALA A O 1
ATOM 821 N N . PRO A 1 98 ? -14.803 -10.630 -6.409 1.00 90.94 98 PRO A N 1
ATOM 822 C CA . PRO A 1 98 ? -15.776 -10.094 -5.467 1.00 90.94 98 PRO A CA 1
ATOM 823 C C . PRO A 1 98 ? -15.355 -10.381 -4.011 1.00 90.94 98 PRO A C 1
ATOM 825 O O . PRO A 1 98 ? -14.823 -11.471 -3.743 1.00 90.94 98 PRO A O 1
ATOM 828 N N . PRO A 1 99 ? -15.650 -9.475 -3.057 1.00 91.44 99 PRO A N 1
ATOM 829 C CA . PRO A 1 99 ? -15.281 -9.607 -1.642 1.00 91.44 99 PRO A CA 1
ATOM 830 C C . PRO A 1 99 ? -15.672 -10.949 -1.015 1.00 91.44 99 PRO A C 1
ATOM 832 O O . PRO A 1 99 ? -14.890 -11.548 -0.279 1.00 91.44 99 PRO A O 1
ATOM 835 N N . GLN A 1 100 ? -16.832 -11.498 -1.383 1.00 91.25 100 GLN A N 1
ATOM 836 C CA . GLN A 1 100 ? -17.326 -12.780 -0.871 1.00 91.25 100 GLN A CA 1
ATOM 837 C C . GLN A 1 100 ? -16.423 -13.951 -1.287 1.00 91.25 100 GLN A C 1
ATOM 839 O O . GLN A 1 100 ? -16.189 -14.872 -0.504 1.00 91.25 100 GLN A O 1
ATOM 844 N N . ARG A 1 101 ? -15.855 -13.916 -2.501 1.00 88.88 101 ARG A N 1
ATOM 845 C CA . ARG A 1 101 ? -14.872 -14.923 -2.936 1.00 88.88 101 ARG A CA 1
ATOM 846 C C . ARG A 1 101 ? -13.531 -14.738 -2.235 1.00 88.88 101 ARG A C 1
ATOM 848 O O . ARG A 1 101 ? -12.883 -15.730 -1.909 1.00 88.88 101 ARG A O 1
ATOM 855 N N . CYS A 1 102 ? -13.115 -13.497 -1.995 1.00 88.50 102 CYS A N 1
ATOM 856 C CA . CYS A 1 102 ? -11.913 -13.205 -1.215 1.00 88.50 102 CYS A CA 1
ATOM 857 C C . CYS A 1 102 ? -12.046 -13.740 0.216 1.00 88.50 102 CYS A C 1
ATOM 859 O O . CYS A 1 102 ? -11.130 -14.406 0.692 1.00 88.50 102 CYS A O 1
ATOM 861 N N . MET A 1 103 ? -13.215 -13.568 0.840 1.00 89.00 103 MET A N 1
ATOM 862 C CA . MET A 1 103 ? -13.525 -14.129 2.156 1.00 89.00 103 MET A CA 1
ATOM 863 C C . MET A 1 103 ? -13.422 -15.658 2.166 1.00 89.00 103 MET A C 1
ATOM 865 O O . MET A 1 103 ? -12.747 -16.231 3.015 1.00 89.00 103 MET A O 1
ATOM 869 N N . GLN A 1 104 ? -14.016 -16.337 1.179 1.00 88.94 104 GLN A N 1
ATOM 870 C CA . GLN A 1 104 ? -13.912 -17.799 1.062 1.00 88.94 104 GLN A CA 1
ATOM 871 C C . GLN A 1 104 ? -12.454 -18.275 0.968 1.00 88.94 104 GLN A C 1
ATOM 873 O O . GLN A 1 104 ? -12.087 -19.266 1.597 1.00 88.94 104 GLN A O 1
ATOM 878 N N . ARG A 1 105 ? -11.603 -17.564 0.216 1.00 86.69 105 ARG A N 1
ATOM 879 C CA . ARG A 1 105 ? -10.167 -17.880 0.106 1.00 86.69 105 ARG A CA 1
ATOM 880 C C . ARG A 1 105 ? -9.414 -17.641 1.402 1.00 86.69 105 ARG A C 1
ATOM 882 O O . ARG A 1 105 ? -8.559 -18.447 1.753 1.00 86.69 105 ARG A O 1
ATOM 889 N N . LEU A 1 106 ? -9.725 -16.546 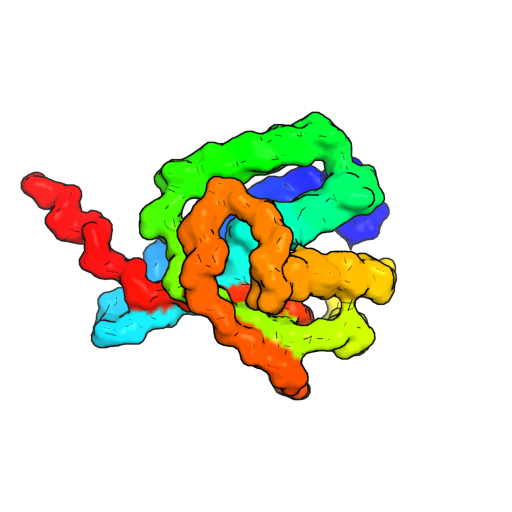2.088 1.00 85.31 106 LEU A N 1
ATOM 890 C CA . LEU A 1 106 ? -9.137 -16.192 3.374 1.00 85.31 106 LEU A CA 1
ATOM 891 C C . LEU A 1 106 ? -9.410 -17.295 4.402 1.00 85.31 106 LEU A C 1
ATOM 893 O O . LEU A 1 106 ? -8.475 -17.827 4.999 1.00 85.31 106 LEU A O 1
ATOM 897 N N . LEU A 1 107 ? -10.672 -17.720 4.504 1.00 86.50 107 LEU A N 1
ATOM 898 C CA . LEU A 1 107 ? -11.090 -18.818 5.375 1.00 86.50 107 LEU A CA 1
ATOM 899 C C . LEU A 1 107 ? -10.436 -20.149 4.983 1.00 86.50 107 LEU A C 1
ATOM 901 O O . LEU A 1 107 ? -9.945 -20.863 5.851 1.00 86.50 107 LEU A O 1
ATOM 905 N N . HIS A 1 108 ? -10.371 -20.467 3.685 1.00 87.38 108 HIS A N 1
ATOM 906 C CA . HIS A 1 108 ? -9.732 -21.695 3.204 1.00 87.38 108 HIS A CA 1
ATOM 907 C C . HIS A 1 108 ? -8.226 -21.739 3.501 1.00 87.38 108 HIS A C 1
ATOM 909 O O . HIS A 1 108 ? -7.683 -22.805 3.781 1.00 87.38 108 HIS A O 1
ATOM 915 N N . ARG A 1 109 ? -7.545 -20.588 3.460 1.00 84.81 109 ARG A N 1
ATOM 916 C CA . ARG A 1 109 ? -6.110 -20.483 3.755 1.00 84.81 109 ARG A CA 1
ATOM 917 C C . ARG A 1 109 ? -5.793 -20.700 5.235 1.00 84.81 109 ARG A C 1
ATOM 919 O O . ARG A 1 109 ? -4.699 -21.159 5.546 1.00 84.81 109 ARG A O 1
ATOM 926 N N . GLY A 1 110 ? -6.721 -20.349 6.125 1.00 82.44 110 GLY A N 1
ATOM 927 C CA . GLY A 1 110 ? -6.645 -20.680 7.548 1.00 82.44 110 GLY A CA 1
ATOM 928 C C . GLY A 1 110 ? -5.489 -20.030 8.316 1.00 82.44 110 GLY A C 1
ATOM 929 O O . GLY A 1 110 ? -5.032 -20.606 9.301 1.00 82.44 110 GLY A O 1
ATOM 930 N N . ARG A 1 111 ? -4.994 -18.855 7.895 1.00 84.81 111 ARG A N 1
ATOM 931 C CA . ARG A 1 111 ? -3.976 -18.119 8.670 1.00 84.81 111 ARG A CA 1
ATOM 932 C C . ARG A 1 111 ? -4.594 -17.589 9.958 1.00 84.81 111 ARG A C 1
ATOM 934 O O . ARG A 1 111 ? -5.654 -16.970 9.912 1.00 84.81 111 ARG A O 1
ATOM 941 N N . GLN A 1 112 ? -3.933 -17.826 11.088 1.00 83.81 112 GLN A N 1
ATOM 942 C CA . GLN A 1 112 ? -4.449 -17.435 12.402 1.00 83.81 112 GLN A CA 1
ATOM 943 C C . GLN A 1 112 ? -4.613 -15.919 12.514 1.00 83.81 112 GLN A C 1
ATOM 945 O O . GLN A 1 112 ? -5.600 -15.449 13.065 1.00 83.81 112 GLN A O 1
ATOM 950 N N . GLU A 1 113 ? -3.689 -15.159 11.930 1.00 79.00 113 GLU A N 1
ATOM 951 C CA . GLU A 1 113 ? -3.671 -13.699 11.988 1.00 79.00 113 GLU A CA 1
ATOM 952 C C . GLU A 1 113 ? -4.822 -13.060 11.210 1.00 79.00 113 GLU A C 1
ATOM 954 O O . GLU A 1 113 ? -5.143 -11.905 11.447 1.00 79.00 113 GLU A O 1
ATOM 959 N N . GLU A 1 114 ? -5.426 -13.789 10.275 1.00 80.56 114 GLU A N 1
ATOM 960 C CA . GLU A 1 114 ? -6.506 -13.291 9.421 1.00 80.56 114 GLU A CA 1
ATOM 961 C C . GLU A 1 114 ? -7.883 -13.741 9.910 1.00 80.56 114 GLU A C 1
ATOM 963 O O . GLU A 1 114 ? -8.908 -13.336 9.358 1.00 80.56 114 GLU A O 1
ATOM 968 N N . GLN A 1 115 ? -7.929 -14.572 10.954 1.00 77.38 115 GLN A N 1
ATOM 969 C CA . GLN A 1 115 ? -9.194 -14.964 11.552 1.00 77.38 115 GLN A CA 1
ATOM 970 C C . GLN A 1 115 ? -9.873 -13.749 12.184 1.00 77.38 115 GLN A C 1
ATOM 972 O O . GLN A 1 115 ? -9.263 -12.989 12.928 1.00 77.38 115 GLN A O 1
ATOM 977 N N . GLY A 1 116 ? -11.158 -13.574 11.878 1.00 82.12 116 GLY A N 1
ATOM 978 C CA . GLY A 1 116 ? -11.951 -12.456 12.387 1.00 82.12 116 GLY A CA 1
ATOM 979 C C . GLY A 1 116 ? -11.953 -11.208 11.505 1.00 82.12 116 GLY A C 1
ATOM 980 O O . GLY A 1 116 ? -12.645 -10.256 11.851 1.00 82.12 116 GLY A O 1
ATOM 981 N N . ILE A 1 117 ? -11.262 -11.203 10.356 1.00 86.44 117 ILE A N 1
ATOM 982 C CA . ILE A 1 117 ? -11.410 -10.119 9.373 1.00 86.44 117 ILE A CA 1
ATOM 983 C C . ILE A 1 117 ? -12.868 -10.093 8.870 1.00 86.44 117 ILE A C 1
ATOM 985 O O . ILE A 1 117 ? -13.337 -11.104 8.337 1.00 86.44 117 ILE A O 1
ATOM 989 N N . PRO A 1 118 ? -13.604 -8.974 9.023 1.00 90.62 118 PRO A N 1
ATOM 990 C CA . PRO A 1 118 ? -14.992 -8.887 8.588 1.00 90.62 118 PRO A CA 1
ATOM 991 C C . PRO A 1 118 ? -15.092 -8.746 7.064 1.00 90.62 118 PRO A C 1
ATOM 993 O O . PRO A 1 118 ? -14.180 -8.251 6.401 1.00 90.62 118 PRO A O 1
ATOM 996 N N . LEU A 1 119 ? -16.233 -9.150 6.496 1.00 91.69 119 LEU A N 1
ATOM 997 C CA . LEU A 1 119 ? -16.498 -8.979 5.061 1.00 91.69 119 LEU A CA 1
ATOM 998 C C . LEU A 1 119 ? -16.463 -7.502 4.654 1.00 91.69 119 LEU A C 1
ATOM 1000 O O . LEU A 1 119 ? -15.908 -7.186 3.608 1.00 91.69 119 LEU A O 1
ATOM 1004 N N . GLU A 1 120 ? -16.971 -6.624 5.516 1.00 93.62 120 GLU A N 1
ATOM 1005 C CA . GLU A 1 120 ? -16.974 -5.174 5.318 1.00 93.62 120 GLU A CA 1
ATOM 1006 C C . GLU A 1 120 ? -15.567 -4.624 5.046 1.00 93.62 120 GLU A C 1
ATOM 1008 O O . GLU A 1 120 ? -15.376 -3.840 4.122 1.00 93.62 120 GLU A O 1
ATOM 1013 N N . TYR A 1 121 ? -14.546 -5.109 5.760 1.00 90.69 121 TYR A N 1
ATOM 1014 C CA . TYR A 1 121 ? -13.161 -4.709 5.501 1.00 90.69 121 TYR A CA 1
ATOM 1015 C C . TYR A 1 121 ? -12.712 -5.090 4.081 1.00 90.69 121 TYR A C 1
ATOM 1017 O O . TYR A 1 121 ? -12.070 -4.305 3.386 1.00 90.69 121 TYR A O 1
ATOM 1025 N N . LEU A 1 122 ? -13.085 -6.283 3.604 1.00 91.94 122 LEU A N 1
ATOM 1026 C CA . LEU A 1 122 ? -12.781 -6.702 2.232 1.00 91.94 122 LEU A CA 1
ATOM 1027 C C . LEU A 1 122 ? -13.564 -5.894 1.189 1.00 91.94 122 LEU A C 1
ATOM 1029 O O . LEU A 1 122 ? -13.051 -5.673 0.095 1.00 91.94 122 LEU A O 1
ATOM 1033 N N . GLU A 1 123 ? -14.783 -5.462 1.509 1.00 93.94 123 GLU A N 1
ATOM 1034 C CA . GLU A 1 123 ? -15.596 -4.590 0.656 1.00 93.94 123 GLU A CA 1
ATOM 1035 C C . GLU A 1 123 ? -14.976 -3.194 0.530 1.00 93.94 123 GLU A C 1
ATOM 1037 O O . GLU A 1 123 ? -14.856 -2.688 -0.586 1.00 93.94 123 GLU A O 1
ATOM 1042 N N . GLN A 1 124 ? -14.485 -2.617 1.631 1.00 94.69 124 GLN A N 1
ATOM 1043 C CA . GLN A 1 124 ? -13.771 -1.336 1.618 1.00 94.69 124 GLN A CA 1
ATOM 1044 C C . GLN A 1 124 ? -12.488 -1.410 0.776 1.00 94.69 124 GLN A C 1
ATOM 1046 O O . GLN A 1 124 ? -12.266 -0.582 -0.112 1.00 94.69 124 GLN A O 1
ATOM 1051 N N . LEU A 1 125 ? -11.669 -2.451 0.983 1.00 93.81 125 LEU A N 1
ATOM 1052 C CA . LEU A 1 125 ? -10.475 -2.668 0.165 1.00 93.81 125 LEU A CA 1
ATOM 1053 C C . LEU A 1 125 ? -10.834 -2.863 -1.310 1.00 93.81 125 LEU A C 1
ATOM 1055 O O . LEU A 1 125 ? -10.136 -2.343 -2.178 1.00 93.81 125 LEU A O 1
ATOM 1059 N N . HIS A 1 126 ? -11.899 -3.608 -1.610 1.00 93.75 126 HIS A N 1
ATOM 1060 C CA . HIS A 1 126 ? -12.360 -3.804 -2.981 1.00 93.75 126 HIS A CA 1
ATOM 1061 C C . HIS A 1 126 ? -12.741 -2.475 -3.631 1.00 93.75 126 HIS A C 1
ATOM 1063 O O . HIS A 1 126 ? -12.230 -2.178 -4.706 1.00 93.75 126 HIS A O 1
ATOM 1069 N N . PHE A 1 127 ? -13.532 -1.642 -2.954 1.00 94.75 127 PHE A N 1
ATOM 1070 C CA . PHE A 1 127 ? -13.919 -0.326 -3.458 1.00 94.75 127 PHE A CA 1
ATOM 1071 C C . PHE A 1 127 ? -12.704 0.550 -3.796 1.00 94.75 127 PHE A C 1
ATOM 1073 O O . PHE A 1 127 ? -12.658 1.154 -4.864 1.00 94.75 127 PHE A O 1
ATOM 1080 N N . LYS A 1 128 ? -11.670 0.555 -2.944 1.00 94.19 128 LYS A N 1
ATOM 1081 C CA . LYS A 1 128 ? -10.425 1.293 -3.223 1.00 94.19 128 LYS A CA 1
ATOM 1082 C C . LYS A 1 128 ? -9.676 0.771 -4.448 1.00 94.19 128 LYS A C 1
ATOM 1084 O O . LYS A 1 128 ? -9.146 1.566 -5.222 1.00 94.19 128 LYS A O 1
ATOM 1089 N N . HIS A 1 129 ? -9.632 -0.546 -4.647 1.00 93.88 129 HIS A N 1
ATOM 1090 C CA . HIS A 1 129 ? -9.022 -1.117 -5.849 1.00 93.88 129 HIS A CA 1
ATOM 1091 C C . HIS A 1 129 ? -9.839 -0.817 -7.108 1.00 93.88 129 HIS A C 1
ATOM 1093 O O . HIS A 1 129 ? -9.237 -0.532 -8.138 1.00 93.88 129 HIS A O 1
ATOM 1099 N N . GLU A 1 130 ? -11.174 -0.849 -7.042 1.00 94.19 130 GLU A N 1
ATOM 1100 C CA . GLU A 1 130 ? -12.034 -0.466 -8.170 1.00 94.19 130 GLU A CA 1
ATOM 1101 C C . GLU A 1 130 ? -11.809 1.004 -8.544 1.00 94.19 130 GLU A C 1
ATOM 1103 O O . GLU A 1 130 ? -11.481 1.291 -9.694 1.00 94.19 130 GLU A O 1
ATOM 1108 N N . ALA A 1 131 ? -11.853 1.909 -7.562 1.00 94.44 131 ALA A N 1
ATOM 1109 C CA . ALA A 1 131 ? -11.620 3.340 -7.756 1.00 94.44 131 ALA A CA 1
ATOM 1110 C C . ALA A 1 131 ? -10.254 3.639 -8.401 1.00 94.44 131 ALA A C 1
ATOM 1112 O O . ALA A 1 131 ? -10.131 4.483 -9.292 1.00 94.44 131 ALA A O 1
ATOM 1113 N N . TRP A 1 132 ? -9.210 2.924 -7.975 1.00 94.12 132 TRP A N 1
ATOM 1114 C CA . TRP A 1 132 ? -7.858 3.122 -8.491 1.00 94.12 132 TRP A CA 1
ATOM 1115 C C . TRP A 1 132 ? -7.620 2.451 -9.849 1.00 94.12 132 TRP A C 1
ATOM 1117 O O . TRP A 1 132 ? -7.166 3.102 -10.788 1.00 94.12 132 TRP A O 1
ATOM 1127 N N . LEU A 1 133 ? -7.886 1.148 -9.956 1.00 93.19 133 LEU A N 1
ATOM 1128 C CA . LEU A 1 133 ? -7.395 0.306 -11.053 1.00 93.19 133 LEU A CA 1
ATOM 1129 C C . LEU A 1 133 ? -8.439 0.048 -12.144 1.00 93.19 133 LEU A C 1
ATOM 1131 O O . LEU A 1 133 ? -8.057 -0.325 -13.253 1.00 93.19 133 LEU A O 1
ATOM 1135 N N . TYR A 1 134 ? -9.730 0.212 -11.843 1.00 92.44 134 TYR A N 1
ATOM 1136 C CA . TYR A 1 134 ? -10.820 -0.041 -12.787 1.00 92.44 134 TYR A CA 1
ATOM 1137 C C . TYR A 1 134 ? -11.456 1.265 -13.275 1.00 92.44 134 TYR A C 1
ATOM 1139 O O . TYR A 1 134 ? -11.384 1.569 -14.463 1.00 92.44 134 TYR A O 1
ATOM 1147 N N . ASP A 1 135 ? -11.991 2.069 -12.355 1.00 92.75 135 ASP A N 1
ATOM 1148 C CA . ASP A 1 135 ? -12.673 3.332 -12.663 1.00 92.75 135 ASP A CA 1
ATOM 1149 C C . ASP A 1 135 ? -11.696 4.489 -12.931 1.00 92.75 135 ASP A C 1
ATOM 1151 O O . ASP A 1 135 ? -12.077 5.486 -13.543 1.00 92.75 135 ASP A O 1
ATOM 1155 N N . ARG A 1 136 ? -10.442 4.367 -12.467 1.00 89.12 136 ARG A N 1
ATOM 1156 C CA . ARG A 1 136 ? -9.376 5.383 -12.575 1.00 89.12 136 ARG A CA 1
ATOM 1157 C C . ARG A 1 136 ? -9.799 6.779 -12.091 1.00 89.12 136 ARG A C 1
ATOM 1159 O O . ARG A 1 136 ? -9.425 7.790 -12.679 1.00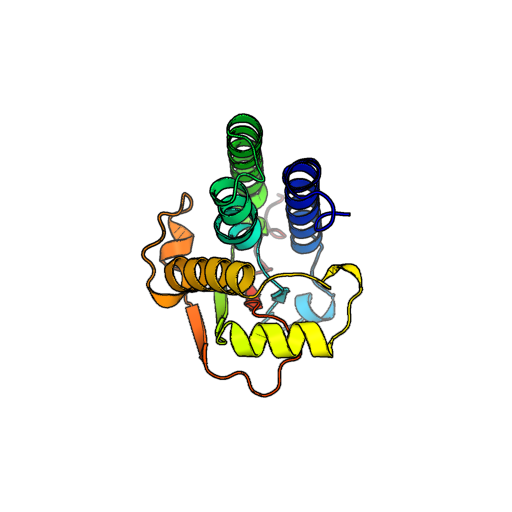 89.12 136 ARG A O 1
ATOM 1166 N N . ASN A 1 137 ? -10.577 6.842 -11.013 1.00 90.25 137 ASN A N 1
ATOM 1167 C CA . ASN A 1 137 ? -11.094 8.093 -10.444 1.00 90.25 137 ASN A CA 1
ATOM 1168 C C . ASN A 1 137 ? -10.395 8.510 -9.138 1.00 90.25 137 ASN A C 1
ATOM 1170 O O . ASN A 1 137 ? -10.689 9.573 -8.588 1.00 90.25 137 ASN A O 1
ATOM 1174 N N . LEU A 1 138 ? -9.465 7.692 -8.640 1.00 88.12 138 LEU A N 1
ATOM 1175 C CA . LEU A 1 138 ? -8.667 8.022 -7.468 1.00 88.12 138 LEU A CA 1
ATOM 1176 C C . LEU A 1 138 ? -7.634 9.104 -7.809 1.00 88.12 138 LEU A C 1
ATOM 1178 O O . LEU A 1 138 ? -6.852 8.956 -8.746 1.00 88.12 138 LEU A O 1
ATOM 1182 N N . ARG A 1 139 ? -7.588 10.179 -7.014 1.00 86.94 139 ARG A N 1
ATOM 1183 C CA . ARG A 1 139 ? -6.540 11.199 -7.126 1.00 86.94 139 ARG A CA 1
ATOM 1184 C C . ARG A 1 139 ? -5.218 10.636 -6.602 1.00 86.94 139 ARG A C 1
ATOM 1186 O O . ARG A 1 139 ? -5.133 10.251 -5.438 1.00 86.94 139 ARG A O 1
ATOM 1193 N N . LEU A 1 140 ? -4.202 10.619 -7.457 1.00 88.31 140 LEU A N 1
ATOM 1194 C CA . LEU A 1 140 ? -2.855 10.145 -7.143 1.00 88.31 140 LEU A CA 1
ATOM 1195 C C . LEU A 1 140 ? -1.893 11.334 -7.074 1.00 88.31 140 LEU A C 1
ATOM 1197 O O . LEU A 1 140 ? -2.115 12.345 -7.735 1.00 88.31 140 LEU A O 1
ATOM 1201 N N . ASP A 1 141 ? -0.827 11.206 -6.284 1.00 87.06 141 ASP A N 1
ATOM 1202 C CA . ASP A 1 141 ? 0.223 12.236 -6.199 1.00 87.06 141 ASP A CA 1
ATOM 1203 C C . ASP A 1 141 ? 1.309 12.045 -7.268 1.00 87.06 141 ASP A C 1
ATOM 1205 O O . ASP A 1 141 ? 2.157 12.912 -7.454 1.00 87.06 141 ASP A O 1
ATOM 1209 N N . PHE A 1 142 ? 1.301 10.893 -7.944 1.00 84.94 142 PHE A N 1
ATOM 1210 C CA . PHE A 1 142 ? 2.266 10.517 -8.970 1.00 84.94 142 PHE A CA 1
ATOM 1211 C C . PHE A 1 142 ? 1.537 10.408 -10.307 1.00 84.94 142 PHE A C 1
ATOM 1213 O O . PHE A 1 142 ? 0.864 9.407 -10.567 1.00 84.94 142 PHE A O 1
ATOM 1220 N N . ASP A 1 143 ? 1.679 11.433 -11.148 1.00 85.75 143 ASP A N 1
ATOM 1221 C CA . ASP A 1 143 ? 0.947 11.553 -12.415 1.00 85.75 143 ASP A CA 1
ATOM 1222 C C . ASP A 1 143 ? 1.160 10.340 -13.327 1.00 85.75 143 ASP A C 1
ATOM 1224 O O . ASP A 1 143 ? 0.208 9.842 -13.928 1.00 85.75 143 ASP A O 1
ATOM 1228 N N . TYR A 1 144 ? 2.376 9.782 -13.360 1.00 88.50 144 TYR A N 1
ATOM 1229 C CA . TYR A 1 144 ? 2.703 8.642 -14.220 1.00 88.50 144 TYR A CA 1
ATOM 1230 C C . TYR A 1 144 ? 1.828 7.402 -13.942 1.00 88.50 144 TYR A C 1
ATOM 1232 O O . TYR A 1 144 ? 1.547 6.628 -14.855 1.00 88.50 144 TYR A O 1
ATOM 1240 N N . LEU A 1 145 ? 1.346 7.224 -12.703 1.00 88.56 145 LEU A N 1
ATOM 1241 C CA . LEU A 1 145 ? 0.497 6.088 -12.330 1.00 88.56 145 LEU A CA 1
ATOM 1242 C C . LEU A 1 145 ? -0.855 6.101 -13.046 1.00 88.56 145 LEU A C 1
ATOM 1244 O O . LEU A 1 145 ? -1.437 5.038 -13.258 1.00 88.56 145 LEU A O 1
ATOM 1248 N N . SER A 1 146 ? -1.361 7.286 -13.396 1.00 86.12 146 SER A N 1
ATOM 1249 C CA . SER A 1 146 ? -2.639 7.442 -14.099 1.00 86.12 146 SER A CA 1
ATOM 1250 C C . SER A 1 146 ? -2.580 6.937 -15.545 1.00 86.12 146 SER A C 1
ATOM 1252 O O . SER A 1 146 ? -3.581 6.436 -16.066 1.00 86.12 146 SER A O 1
ATOM 1254 N N . GLU A 1 147 ? -1.388 6.970 -16.143 1.00 88.00 147 GLU A N 1
ATOM 1255 C CA . GLU A 1 147 ? -1.120 6.562 -17.524 1.00 88.00 147 GLU A CA 1
ATOM 1256 C C . GLU A 1 147 ? -0.703 5.089 -17.638 1.00 88.00 147 GLU A C 1
ATOM 1258 O O . GLU A 1 147 ? -0.666 4.533 -18.738 1.00 88.00 147 GLU A O 1
ATOM 1263 N N . LEU A 1 148 ? -0.426 4.410 -16.516 1.00 91.44 148 LEU A N 1
ATOM 1264 C CA . LEU A 1 148 ? 0.033 3.025 -16.557 1.00 91.44 148 LEU A CA 1
ATOM 1265 C C . LEU A 1 148 ? -0.997 2.094 -17.223 1.00 91.44 148 LEU A C 1
ATOM 1267 O O . LEU A 1 148 ? -2.200 2.140 -16.910 1.00 91.44 148 LEU A O 1
ATOM 1271 N N . PRO A 1 149 ? -0.549 1.181 -18.103 1.00 94.19 149 PRO A N 1
ATOM 1272 C CA . PRO A 1 149 ? -1.380 0.095 -18.593 1.00 94.19 149 PRO A CA 1
ATOM 1273 C C . PRO A 1 149 ? -1.871 -0.774 -17.430 1.00 94.19 149 PRO A C 1
ATOM 1275 O O . PRO A 1 149 ? -1.078 -1.238 -16.607 1.00 94.19 149 PRO A O 1
ATOM 1278 N N . VAL A 1 150 ? -3.183 -1.025 -17.376 1.00 93.69 150 VAL A N 1
ATOM 1279 C CA . VAL A 1 150 ? -3.792 -1.925 -16.386 1.00 93.69 150 VAL A CA 1
ATOM 1280 C C . VAL A 1 150 ? -4.470 -3.089 -17.104 1.00 93.69 150 VAL A C 1
ATOM 1282 O O . VAL A 1 150 ? -5.440 -2.897 -17.833 1.00 93.69 150 VAL A O 1
ATOM 1285 N N . LEU A 1 151 ? -3.980 -4.308 -16.878 1.00 93.69 151 LEU A N 1
ATOM 1286 C CA . LEU A 1 151 ? -4.609 -5.547 -17.329 1.00 93.69 151 LEU A CA 1
ATOM 1287 C C . LEU A 1 151 ? -5.547 -6.077 -16.241 1.00 93.69 151 LEU A C 1
ATOM 1289 O O . LEU A 1 151 ? -5.094 -6.589 -15.218 1.00 93.69 151 LEU A O 1
ATOM 1293 N N . VAL A 1 152 ? -6.857 -5.995 -16.466 1.00 91.94 152 VAL A N 1
ATOM 1294 C CA . VAL A 1 152 ? -7.867 -6.496 -15.521 1.00 91.94 152 VAL A CA 1
ATOM 1295 C C . VAL A 1 152 ? -8.198 -7.955 -15.830 1.00 91.94 152 VAL A C 1
ATOM 1297 O O . VAL A 1 152 ? -8.632 -8.286 -16.932 1.00 91.94 152 VAL A O 1
ATOM 1300 N N . LEU A 1 153 ? -8.012 -8.836 -14.846 1.00 89.94 153 LEU A N 1
ATOM 1301 C CA . LEU A 1 153 ? -8.318 -10.263 -14.957 1.00 89.94 153 LEU A CA 1
ATOM 1302 C C . LEU A 1 153 ? -9.521 -10.623 -14.079 1.00 89.94 153 LEU A C 1
ATOM 1304 O O . LEU A 1 153 ? -9.380 -10.922 -12.891 1.00 89.94 153 LEU A O 1
ATOM 1308 N N . ASP A 1 154 ? -10.708 -10.628 -14.688 1.00 80.81 154 ASP A N 1
ATOM 1309 C CA . ASP A 1 154 ? -11.958 -11.010 -14.030 1.00 80.81 154 ASP A CA 1
ATOM 1310 C C . ASP A 1 154 ? -12.054 -12.525 -13.792 1.00 80.81 154 ASP A C 1
ATOM 1312 O O . ASP A 1 154 ? -11.679 -13.348 -14.629 1.00 80.81 154 ASP A O 1
ATOM 1316 N N . ARG A 1 155 ? -12.660 -12.913 -12.661 1.00 62.88 155 ARG A N 1
ATOM 1317 C CA . ARG A 1 155 ? -12.987 -14.316 -12.328 1.00 62.88 155 ARG A CA 1
ATOM 1318 C C . ARG A 1 155 ? -11.759 -15.234 -12.304 1.00 62.88 155 ARG A C 1
ATOM 1320 O O . ARG A 1 155 ? -11.803 -16.336 -12.845 1.00 62.88 155 ARG A O 1
ATOM 1327 N N . CYS A 1 156 ? -10.698 -14.842 -11.602 1.00 57.38 156 CYS A N 1
ATOM 1328 C CA . CYS A 1 156 ? -9.519 -15.689 -11.388 1.00 57.38 156 CYS A CA 1
ATOM 1329 C C . CYS A 1 156 ? -9.868 -16.969 -10.588 1.00 57.38 156 CYS A C 1
ATOM 1331 O O . CYS A 1 156 ? -9.648 -17.032 -9.388 1.00 57.38 156 CYS A O 1
ATOM 1333 N N . ILE A 1 157 ? -10.460 -17.992 -11.211 1.00 50.69 157 ILE A N 1
ATOM 1334 C CA . ILE A 1 157 ? -11.028 -19.196 -10.567 1.00 50.69 157 ILE A CA 1
ATOM 1335 C C . ILE A 1 157 ? -9.953 -20.107 -9.930 1.00 50.69 157 ILE A C 1
ATOM 1337 O O . ILE A 1 157 ? -10.299 -20.995 -9.159 1.00 50.69 157 ILE A O 1
ATOM 1341 N N . ARG A 1 158 ? -8.652 -19.886 -10.183 1.00 49.50 158 ARG A N 1
ATOM 1342 C CA . ARG A 1 158 ? -7.574 -20.803 -9.745 1.00 49.50 158 ARG A CA 1
ATOM 1343 C C . ARG A 1 158 ? -6.367 -20.183 -9.040 1.00 49.50 158 ARG A C 1
ATOM 1345 O O . ARG A 1 158 ? -5.451 -20.923 -8.705 1.00 49.50 158 ARG A O 1
ATOM 1352 N N . PHE A 1 159 ? -6.338 -18.876 -8.784 1.00 47.69 159 PHE A N 1
ATOM 1353 C CA . PHE A 1 159 ? -5.191 -18.286 -8.086 1.00 47.69 159 PHE A CA 1
ATOM 1354 C C . PHE A 1 159 ? -5.417 -18.274 -6.563 1.00 47.69 159 PHE A C 1
ATOM 1356 O O . PHE A 1 159 ? -6.422 -17.717 -6.114 1.00 47.69 159 PHE A O 1
ATOM 1363 N N . PRO A 1 160 ? -4.503 -18.859 -5.759 1.00 47.53 160 PRO A N 1
ATOM 1364 C CA . PRO A 1 160 ? -4.594 -18.895 -4.293 1.00 47.53 160 PRO A CA 1
ATOM 1365 C C . PRO A 1 160 ? -4.323 -17.535 -3.635 1.00 47.53 160 PRO A C 1
ATOM 1367 O O . PRO A 1 160 ? -4.370 -17.407 -2.411 1.00 47.53 160 PRO A O 1
ATOM 1370 N N . LEU A 1 161 ? -4.037 -16.507 -4.433 1.00 44.06 161 LEU A N 1
ATOM 1371 C CA . LEU A 1 161 ? -3.839 -15.160 -3.939 1.00 44.06 161 LEU A CA 1
ATOM 1372 C C . LEU A 1 161 ? -5.198 -14.532 -3.606 1.00 44.06 161 LEU A C 1
ATOM 1374 O O . LEU A 1 161 ? -6.140 -14.501 -4.410 1.00 44.06 161 LEU A O 1
ATOM 1378 N N . LEU A 1 162 ? -5.278 -14.043 -2.369 1.00 48.12 162 LEU A N 1
ATOM 1379 C CA . LEU A 1 162 ? -6.169 -12.950 -2.009 1.00 48.12 162 LEU A CA 1
ATOM 1380 C C . LEU A 1 162 ? -5.890 -11.805 -2.988 1.00 48.12 162 LEU A C 1
ATOM 1382 O O . LEU A 1 162 ? -4.781 -11.672 -3.479 1.00 48.12 162 LEU A O 1
ATOM 1386 N N . MET A 1 163 ? -6.935 -11.088 -3.349 1.00 44.31 163 MET A N 1
ATOM 1387 C CA . MET A 1 163 ? -7.014 -10.048 -4.371 1.00 44.31 163 MET A CA 1
ATOM 1388 C C . MET A 1 163 ? -5.771 -9.137 -4.488 1.00 44.31 163 MET A C 1
ATOM 1390 O O . MET A 1 163 ? -5.769 -8.046 -3.938 1.00 44.31 163 MET A O 1
ATOM 1394 N N . PHE A 1 164 ? -4.705 -9.548 -5.181 1.00 47.75 164 PHE A N 1
ATOM 1395 C CA . PHE A 1 164 ? -3.473 -8.757 -5.244 1.00 47.75 164 PHE A CA 1
ATOM 1396 C C . PHE A 1 164 ? -2.933 -8.728 -6.655 1.00 47.75 164 PHE A C 1
ATOM 1398 O O . PHE A 1 164 ? -2.687 -9.764 -7.273 1.00 47.75 164 PHE A O 1
ATOM 1405 N N . GLY A 1 165 ? -2.817 -7.506 -7.165 1.00 40.22 165 GLY A N 1
ATOM 1406 C CA . GLY A 1 165 ? -2.283 -7.273 -8.482 1.00 40.22 165 GLY A CA 1
ATOM 1407 C C . GLY A 1 165 ? -0.828 -7.710 -8.584 1.00 40.22 165 GLY A C 1
ATOM 1408 O O . GLY A 1 165 ? -0.043 -7.536 -7.647 1.00 40.22 165 GLY A O 1
ATOM 1409 N N . TRP A 1 166 ? -0.494 -8.293 -9.728 1.00 45.19 166 TRP A N 1
ATOM 1410 C CA . TRP A 1 166 ? 0.890 -8.502 -10.124 1.00 45.19 166 TRP A CA 1
ATOM 1411 C C . TRP A 1 166 ? 1.350 -7.258 -10.861 1.00 45.19 166 TRP A C 1
ATOM 1413 O O . TRP A 1 166 ? 0.622 -6.731 -11.692 1.00 45.19 166 TRP A O 1
ATOM 1423 N N . LEU A 1 167 ? 2.540 -6.768 -10.574 1.00 51.88 167 LEU A N 1
ATOM 1424 C CA . LEU A 1 167 ? 3.087 -5.614 -11.284 1.00 51.88 167 LEU A CA 1
ATOM 1425 C C . LEU A 1 167 ? 4.200 -6.077 -12.185 1.00 51.88 167 LEU A C 1
ATOM 1427 O O . LEU A 1 167 ? 4.960 -6.946 -11.775 1.00 51.88 167 LEU A O 1
ATOM 1431 N N . ILE A 1 168 ? 4.286 -5.496 -13.371 1.00 52.88 168 ILE A N 1
ATOM 1432 C CA . ILE A 1 168 ? 5.315 -5.818 -14.348 1.00 52.88 168 ILE A CA 1
ATOM 1433 C C . ILE A 1 168 ? 6.351 -4.699 -14.352 1.00 52.88 168 ILE A C 1
ATOM 1435 O O . ILE A 1 168 ? 5.990 -3.525 -14.457 1.00 52.88 168 ILE A O 1
ATOM 1439 N N . ARG A 1 169 ? 7.626 -5.089 -14.279 1.00 51.28 169 ARG A N 1
ATOM 1440 C CA . ARG A 1 169 ? 8.753 -4.255 -14.691 1.00 51.28 169 ARG A CA 1
ATOM 1441 C C . ARG A 1 169 ? 9.547 -4.946 -15.800 1.00 51.28 169 ARG A C 1
ATOM 1443 O O . ARG A 1 169 ? 9.921 -6.109 -15.630 1.00 51.28 169 ARG A O 1
ATOM 1450 N N . THR A 1 170 ? 9.783 -4.256 -16.907 1.00 49.66 170 THR A N 1
ATOM 1451 C CA . THR A 1 170 ? 10.472 -4.747 -18.107 1.00 49.66 170 THR A CA 1
ATOM 1452 C C . THR A 1 170 ? 11.882 -4.183 -18.273 1.00 49.66 170 THR A C 1
ATOM 1454 O O . THR A 1 170 ? 12.735 -4.870 -18.828 1.00 49.66 170 THR A O 1
ATOM 1457 N N . ASP A 1 171 ? 12.186 -3.005 -17.716 1.00 45.78 171 ASP A N 1
ATOM 1458 C CA . ASP A 1 171 ? 13.481 -2.353 -17.954 1.00 45.78 171 ASP A CA 1
ATOM 1459 C C . ASP A 1 171 ? 14.440 -2.448 -16.753 1.00 45.78 171 ASP A C 1
ATOM 1461 O O . ASP A 1 171 ? 14.243 -1.827 -15.706 1.00 45.78 171 ASP A O 1
ATOM 1465 N N . PHE A 1 172 ? 15.525 -3.217 -16.931 1.00 47.53 172 PHE A N 1
ATOM 1466 C CA . PHE A 1 172 ? 16.634 -3.361 -15.967 1.00 47.53 172 PHE A CA 1
ATOM 1467 C C . PHE A 1 172 ? 17.977 -2.793 -16.460 1.00 47.53 172 PHE A C 1
ATOM 1469 O O . PHE A 1 172 ? 18.945 -2.763 -15.703 1.00 47.53 172 PHE A O 1
ATOM 1476 N N . LEU A 1 173 ? 18.078 -2.351 -17.718 1.00 34.69 173 LEU A N 1
ATOM 1477 C CA . LEU A 1 173 ? 19.365 -2.224 -18.421 1.00 34.69 173 LEU A CA 1
ATOM 1478 C C . LEU A 1 173 ? 19.865 -0.794 -18.689 1.00 34.69 173 LEU A C 1
ATOM 1480 O O . LEU A 1 173 ? 20.615 -0.589 -19.640 1.00 34.69 173 LEU A O 1
ATOM 1484 N N . LEU A 1 174 ? 19.534 0.202 -17.858 1.00 35.22 174 LEU A N 1
ATOM 1485 C CA . LEU A 1 174 ? 20.033 1.574 -18.083 1.00 35.22 174 LEU A CA 1
ATOM 1486 C C . LEU A 1 174 ? 20.828 2.231 -16.942 1.00 35.22 174 LEU A C 1
ATOM 1488 O O . LEU A 1 174 ? 21.343 3.328 -17.153 1.00 35.22 174 LEU A O 1
ATOM 1492 N N . SER A 1 175 ? 21.045 1.584 -15.787 1.00 35.06 175 SER A N 1
ATOM 1493 C CA . SER A 1 175 ? 21.873 2.187 -14.715 1.00 35.06 175 SER A CA 1
ATOM 1494 C C . SER A 1 175 ? 23.345 1.743 -14.687 1.00 35.06 175 SER A C 1
ATOM 1496 O O . SER A 1 175 ? 24.153 2.375 -14.013 1.00 35.06 175 SER A O 1
ATOM 1498 N N . LEU A 1 176 ? 23.747 0.730 -15.465 1.00 33.84 176 LEU A N 1
ATOM 1499 C CA . LEU A 1 176 ? 25.129 0.212 -15.462 1.00 33.84 176 LEU A CA 1
ATOM 1500 C C . LEU A 1 176 ? 26.061 0.818 -16.529 1.00 33.84 176 LEU A C 1
ATOM 1502 O O . LEU A 1 176 ? 27.228 0.440 -16.587 1.00 33.84 176 LEU A O 1
ATOM 1506 N N . SER A 1 177 ? 25.602 1.774 -17.350 1.00 32.31 177 SER A N 1
ATOM 1507 C CA . SER A 1 177 ? 26.431 2.387 -18.409 1.00 32.31 177 SER A CA 1
ATOM 1508 C C . SER A 1 177 ? 26.820 3.852 -18.164 1.00 32.31 177 SER A C 1
ATOM 1510 O O . SER A 1 177 ? 27.248 4.533 -19.097 1.00 32.31 177 SER A O 1
ATOM 1512 N N . ARG A 1 178 ? 26.653 4.380 -16.945 1.00 34.38 178 ARG A N 1
ATOM 1513 C CA . ARG A 1 178 ? 27.018 5.769 -16.620 1.00 34.38 178 ARG A CA 1
ATOM 1514 C C . ARG A 1 178 ? 27.932 5.858 -15.403 1.00 34.38 178 ARG A C 1
ATOM 1516 O O . ARG A 1 178 ? 27.559 6.435 -14.393 1.00 34.38 178 ARG A O 1
ATOM 1523 N N . HIS A 1 179 ? 29.158 5.367 -15.544 1.00 31.03 179 HIS A N 1
ATOM 1524 C CA . HIS A 1 179 ? 30.296 5.979 -14.863 1.00 31.03 179 HIS A CA 1
ATOM 1525 C C . HIS A 1 179 ? 31.462 6.111 -15.859 1.00 31.03 179 HIS A C 1
ATOM 1527 O O . HIS A 1 179 ? 31.770 5.121 -16.524 1.00 31.03 179 HIS A O 1
ATOM 1533 N N . PRO A 1 180 ? 32.009 7.331 -16.042 1.00 42.53 180 PRO A N 1
ATOM 1534 C CA . PRO A 1 180 ? 33.118 7.608 -16.954 1.00 42.53 180 PRO A CA 1
ATOM 1535 C C . PRO A 1 180 ? 34.456 7.053 -16.455 1.00 42.53 180 PRO A C 1
ATOM 1537 O O . PRO A 1 180 ? 34.604 6.872 -15.224 1.00 42.53 180 PRO A O 1
#

Foldseek 3Di:
DCVVQVLVCVLVVLVVVLVVQVVVLLDDDDPVQVPDPWHKDKDFAHSCCSLQQRSVLCVVVNSADPVSNVVSVVVSVVVCVVCVVSRPFQAKEWEDDQLVVLVVLLVVVPDPSSPPPDSVSSVSSNVSCCCVQPVNPDDDPDPVSSVHHYHYDPPPVDDSDRGTMMTIDGDDPDPPPDDD